Protein AF-A0A5B7BZ39-F1 (afdb_monomer_lite)

Organism: Davidia involucrata (NCBI:txid16924)

InterPro domains:
  IPR001680 WD40 repeat [PF00400] (2-35)
  IPR015943 WD40/YVTN repeat-like-containing domain superfamily [G3DSA:2.130.10.10] (1-146)
  IPR036322 WD40-repeat-containing domain superfamily [SSF50978] (2-144)
  IPR051350 WD repeat-containing signal transduction regulator [PTHR22838] (1-145)

Sequence (146 aa):
KHILHGHETPVSFVSWSSNDFWLLTCGYEDLMLWDVDTGSHVYTYSGFGPLLSSCAWLPDGKGVLYGSSGLRSIHMIRSDEYLMSSWTHTQNCMIADFAITPNGKNLIFIFTEKHILIVNVEMRNQRIIEEESAIVSVSVSEDSEL

Radius of gyration: 15.54 Å; chains: 1; bounding box: 32×35×44 Å

Structure (mmCIF, N/CA/C/O backbone):
data_AF-A0A5B7BZ39-F1
#
_entry.id   AF-A0A5B7BZ39-F1
#
loop_
_atom_site.group_PDB
_atom_site.id
_atom_site.type_symbol
_atom_site.label_atom_id
_atom_site.label_alt_id
_atom_site.label_comp_id
_atom_site.label_asym_id
_atom_site.label_entity_id
_atom_site.label_seq_id
_atom_site.pdbx_PDB_ins_code
_atom_site.Cartn_x
_atom_site.Cartn_y
_atom_site.Cartn_z
_atom_site.occupancy
_atom_site.B_iso_or_equiv
_atom_site.auth_seq_id
_atom_site.auth_comp_id
_atom_site.auth_asym_id
_atom_site.auth_atom_id
_atom_site.pdbx_PDB_model_num
ATOM 1 N N . LYS A 1 1 ? -0.972 -9.775 -22.770 1.00 79.50 1 LYS A N 1
ATOM 2 C CA . LYS A 1 1 ? -1.173 -10.679 -21.609 1.00 79.50 1 LYS A CA 1
ATOM 3 C C . LYS A 1 1 ? 0.202 -11.096 -21.132 1.00 79.50 1 LYS A C 1
ATOM 5 O O . LYS A 1 1 ? 0.879 -11.782 -21.886 1.00 79.50 1 LYS A O 1
ATOM 10 N N . HIS A 1 2 ? 0.578 -10.674 -19.930 1.00 91.44 2 HIS A N 1
ATOM 11 C CA . HIS A 1 2 ? 1.890 -10.936 -19.336 1.00 91.44 2 HIS A CA 1
ATOM 12 C C . HIS A 1 2 ? 1.755 -11.878 -18.137 1.00 91.44 2 HIS A C 1
ATOM 14 O O . HIS A 1 2 ? 0.671 -11.993 -17.563 1.00 91.44 2 HIS A O 1
ATOM 20 N N . ILE A 1 3 ? 2.840 -12.567 -17.788 1.00 93.31 3 ILE A N 1
ATOM 21 C CA . ILE A 1 3 ? 2.982 -13.321 -16.537 1.00 93.31 3 ILE A CA 1
ATOM 22 C C . ILE A 1 3 ? 4.177 -12.707 -15.815 1.00 93.31 3 ILE A C 1
ATOM 24 O O . ILE A 1 3 ? 5.269 -12.661 -16.377 1.00 93.31 3 ILE A O 1
ATOM 28 N N . LEU A 1 4 ? 3.951 -12.200 -14.606 1.00 94.00 4 LEU A N 1
ATOM 29 C CA . LEU A 1 4 ? 4.956 -11.473 -13.837 1.00 94.00 4 LEU A CA 1
ATOM 30 C C . LEU A 1 4 ? 5.655 -12.449 -12.885 1.00 94.00 4 LEU A C 1
ATOM 32 O O . LEU A 1 4 ? 5.014 -13.031 -12.010 1.00 94.00 4 LEU A O 1
ATOM 36 N N . HIS A 1 5 ? 6.956 -12.658 -13.082 1.00 91.94 5 HIS A N 1
ATOM 37 C CA . HIS A 1 5 ? 7.784 -13.555 -12.274 1.00 91.94 5 HIS A CA 1
ATOM 38 C C . HIS A 1 5 ? 8.787 -12.739 -11.460 1.00 91.94 5 HIS A C 1
ATOM 40 O O . HIS A 1 5 ? 9.541 -11.963 -12.042 1.00 91.94 5 HIS A O 1
ATOM 46 N N . GLY A 1 6 ? 8.821 -12.926 -10.140 1.00 89.50 6 GLY A N 1
ATOM 47 C CA . GLY A 1 6 ? 9.800 -12.249 -9.285 1.00 89.50 6 GLY A CA 1
ATOM 48 C C . GLY A 1 6 ? 9.611 -12.531 -7.801 1.00 89.50 6 GLY A C 1
ATOM 49 O O . GLY A 1 6 ? 10.569 -12.901 -7.137 1.00 89.50 6 GLY A O 1
ATOM 50 N N . HIS A 1 7 ? 8.378 -12.415 -7.303 1.00 90.44 7 HIS A N 1
ATOM 51 C CA . HIS A 1 7 ? 8.058 -12.690 -5.899 1.00 90.44 7 HIS A CA 1
ATOM 52 C C . HIS A 1 7 ? 8.461 -14.111 -5.488 1.00 90.44 7 HIS A C 1
ATOM 54 O O . HIS A 1 7 ? 8.005 -15.087 -6.086 1.00 90.44 7 HIS A O 1
ATOM 60 N N . GLU A 1 8 ? 9.291 -14.225 -4.447 1.00 89.81 8 GLU A N 1
ATOM 61 C CA . GLU A 1 8 ? 9.672 -15.512 -3.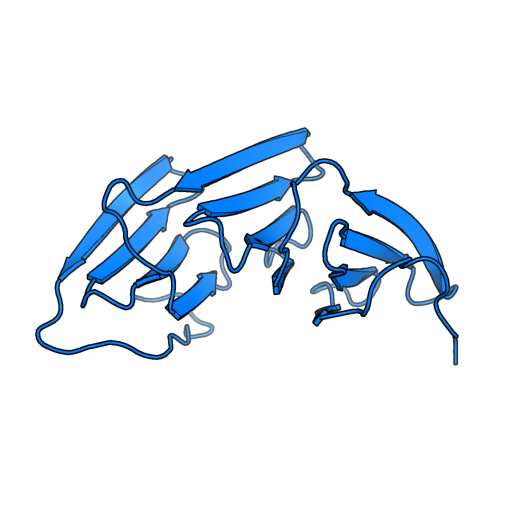838 1.00 89.81 8 GLU A CA 1
ATOM 62 C C . GLU A 1 8 ? 8.616 -16.021 -2.842 1.00 89.81 8 GLU A C 1
ATOM 64 O O . GLU A 1 8 ? 8.612 -17.190 -2.453 1.00 89.81 8 GLU A O 1
ATOM 69 N N . THR A 1 9 ? 7.691 -15.144 -2.450 1.00 87.94 9 THR A N 1
ATOM 70 C CA . THR A 1 9 ? 6.604 -15.424 -1.509 1.00 87.94 9 THR A CA 1
ATOM 71 C C . THR A 1 9 ? 5.238 -15.234 -2.177 1.00 87.94 9 THR A C 1
ATOM 73 O O . THR A 1 9 ? 5.151 -14.628 -3.248 1.00 87.94 9 THR A O 1
ATOM 76 N N . PRO A 1 10 ? 4.142 -15.765 -1.601 1.00 88.88 10 PRO A N 1
ATOM 77 C CA . PRO A 1 10 ? 2.810 -15.533 -2.143 1.00 88.88 10 PRO A CA 1
ATOM 78 C C . PRO A 1 10 ? 2.488 -14.039 -2.221 1.00 88.88 10 PRO A C 1
ATOM 80 O O . PRO A 1 10 ? 2.645 -13.312 -1.242 1.00 88.88 10 PRO A O 1
ATOM 83 N N . VAL A 1 11 ? 1.984 -13.606 -3.375 1.00 90.31 11 VAL A N 1
ATOM 84 C CA . VAL A 1 11 ? 1.496 -12.236 -3.555 1.00 90.31 11 VAL A CA 1
ATOM 85 C C . VAL A 1 11 ? 0.214 -12.067 -2.740 1.00 90.31 11 VAL A C 1
ATOM 87 O O . VAL A 1 11 ? -0.766 -12.779 -2.964 1.00 90.31 11 VAL A O 1
ATOM 90 N N . SER A 1 12 ? 0.231 -11.138 -1.789 1.00 85.62 12 SER A N 1
ATOM 91 C CA . SER A 1 12 ? -0.875 -10.848 -0.874 1.00 85.62 12 SER A CA 1
ATOM 92 C C . SER A 1 12 ? -1.797 -9.748 -1.403 1.00 85.62 12 SER A C 1
ATOM 94 O O . SER A 1 12 ? -3.001 -9.781 -1.150 1.00 85.62 12 SER A O 1
ATOM 96 N N . PHE A 1 13 ? -1.253 -8.791 -2.162 1.00 85.88 13 PHE A N 1
ATOM 97 C CA . PHE A 1 13 ? -2.000 -7.631 -2.644 1.00 85.88 13 PHE A CA 1
ATOM 98 C C . PHE A 1 13 ? -1.457 -7.093 -3.971 1.00 85.88 13 PHE A C 1
ATOM 100 O O . PHE A 1 13 ? -0.282 -7.271 -4.297 1.00 85.88 13 PHE A O 1
ATOM 107 N N . VAL A 1 14 ? -2.308 -6.401 -4.731 1.00 90.31 14 VAL A N 1
ATOM 108 C CA . VAL A 1 14 ? -1.935 -5.711 -5.975 1.00 90.31 14 VAL A CA 1
ATOM 109 C C . VAL A 1 14 ? -2.606 -4.341 -6.036 1.00 90.31 14 VAL A C 1
ATOM 111 O O . VAL A 1 14 ? -3.744 -4.187 -5.599 1.00 90.31 14 VAL A O 1
ATOM 114 N N . SER A 1 15 ? -1.911 -3.340 -6.573 1.00 89.25 15 SER A N 1
ATOM 115 C CA . SER A 1 15 ? -2.412 -1.969 -6.673 1.00 89.25 15 SER A CA 1
ATOM 116 C C . SER A 1 15 ? -1.974 -1.317 -7.983 1.00 89.25 15 SER A C 1
ATOM 118 O O . SER A 1 15 ? -0.790 -1.314 -8.327 1.00 89.25 15 SER A O 1
ATOM 120 N N . TRP A 1 16 ? -2.943 -0.766 -8.709 1.00 90.00 16 TRP A N 1
ATOM 121 C CA . TRP A 1 16 ? -2.722 -0.005 -9.938 1.00 90.00 16 TRP A CA 1
ATOM 122 C C . TRP A 1 16 ? -2.324 1.432 -9.618 1.00 90.00 16 TRP A C 1
ATOM 124 O O . TRP A 1 16 ? -2.879 2.033 -8.695 1.00 90.00 16 TRP A O 1
ATOM 134 N N . SER A 1 17 ? -1.376 1.986 -10.373 1.00 88.00 17 SER A N 1
ATOM 135 C CA . SER A 1 17 ? -1.107 3.420 -10.324 1.00 88.00 17 SER A CA 1
ATOM 136 C C . SER A 1 17 ? -2.248 4.206 -10.966 1.00 88.00 17 SER A C 1
ATOM 138 O O . SER A 1 17 ? -2.923 3.725 -11.870 1.00 88.00 17 SER A O 1
ATOM 140 N N . SER A 1 18 ? -2.429 5.459 -10.549 1.00 84.19 18 SER A N 1
ATOM 141 C CA . SER A 1 18 ? -3.468 6.346 -11.094 1.00 84.19 18 SER A CA 1
ATOM 142 C C . SER A 1 18 ? -3.279 6.704 -12.574 1.00 84.19 18 SER A C 1
ATOM 144 O O . SER A 1 18 ? -4.202 7.204 -13.209 1.00 84.19 18 SER A O 1
ATOM 146 N N . ASN A 1 19 ? -2.083 6.472 -13.120 1.00 84.88 19 ASN A N 1
ATOM 147 C CA . ASN A 1 19 ? -1.745 6.705 -14.522 1.00 84.88 19 ASN A CA 1
ATOM 148 C C . ASN A 1 19 ? -1.727 5.422 -15.373 1.00 84.88 19 ASN A C 1
ATOM 150 O O . ASN A 1 19 ? -1.284 5.492 -16.514 1.00 84.88 19 ASN A O 1
ATOM 154 N N . ASP A 1 20 ? -2.138 4.275 -14.821 1.00 88.94 20 ASP A N 1
ATOM 155 C CA . ASP A 1 20 ? -2.197 2.950 -15.467 1.00 88.94 20 ASP A CA 1
ATOM 156 C C . ASP A 1 20 ? -0.874 2.393 -16.035 1.00 88.94 20 ASP A C 1
ATOM 158 O O . ASP A 1 20 ? -0.842 1.272 -16.541 1.00 88.94 20 ASP A O 1
ATOM 162 N N . PHE A 1 21 ? 0.237 3.123 -15.924 1.00 90.12 21 PHE A N 1
ATOM 163 C CA . PHE A 1 21 ? 1.544 2.683 -16.424 1.00 90.12 21 PHE A CA 1
ATOM 164 C C . PHE A 1 21 ? 2.242 1.693 -15.495 1.00 90.12 21 PHE A C 1
ATOM 166 O O . PHE A 1 21 ? 3.094 0.917 -15.937 1.00 90.12 21 PHE A O 1
ATOM 173 N N . TRP A 1 22 ? 1.892 1.717 -14.210 1.00 91.62 22 TRP A N 1
ATOM 174 C CA . TRP A 1 22 ? 2.586 0.956 -13.189 1.00 91.62 22 TRP A CA 1
ATOM 175 C C . TRP A 1 22 ? 1.641 0.037 -12.430 1.00 91.62 22 TRP A C 1
ATOM 177 O O . TRP A 1 22 ? 0.545 0.413 -12.011 1.00 91.62 22 TRP A O 1
ATOM 187 N N . LEU A 1 23 ? 2.125 -1.172 -12.172 1.00 92.50 23 LEU A N 1
ATOM 188 C CA . LEU A 1 23 ? 1.492 -2.103 -11.255 1.00 92.50 23 LEU A CA 1
ATOM 189 C C . LEU A 1 23 ? 2.412 -2.308 -10.057 1.00 92.50 23 LEU A C 1
ATOM 191 O O . LEU A 1 23 ? 3.595 -2.605 -10.212 1.00 92.50 23 LEU A O 1
ATOM 195 N N . LEU A 1 24 ? 1.859 -2.173 -8.858 1.00 91.25 24 LEU A N 1
ATOM 196 C CA . LEU A 1 24 ? 2.529 -2.530 -7.619 1.00 91.25 24 LEU A CA 1
ATOM 197 C C . LEU A 1 24 ? 1.969 -3.857 -7.122 1.00 91.25 24 LEU A C 1
ATOM 199 O O . LEU A 1 24 ? 0.762 -4.096 -7.140 1.00 91.25 24 LEU A O 1
ATOM 203 N N . THR A 1 25 ? 2.856 -4.722 -6.662 1.00 91.56 25 THR A N 1
ATOM 204 C CA . THR A 1 25 ? 2.501 -6.032 -6.111 1.00 91.56 25 THR A CA 1
ATOM 205 C C . THR A 1 25 ? 3.185 -6.203 -4.766 1.00 91.56 25 THR A C 1
ATOM 207 O O . THR A 1 25 ? 4.355 -5.848 -4.625 1.00 91.56 25 THR A O 1
ATOM 210 N N . CYS A 1 26 ? 2.455 -6.739 -3.798 1.00 88.88 26 CYS A N 1
ATOM 211 C CA . CYS A 1 26 ? 2.904 -6.937 -2.429 1.00 88.88 26 CYS A CA 1
ATOM 212 C C . CYS A 1 26 ? 3.145 -8.424 -2.178 1.00 88.88 26 CYS A C 1
ATOM 214 O O . CYS A 1 26 ? 2.211 -9.220 -2.295 1.00 88.88 26 CYS A O 1
ATOM 216 N N . GLY A 1 27 ? 4.384 -8.789 -1.864 1.00 88.00 27 GLY A N 1
ATOM 217 C CA . GLY A 1 27 ? 4.746 -10.083 -1.297 1.00 88.00 27 GLY A CA 1
ATOM 218 C C . GLY A 1 27 ? 4.705 -10.024 0.229 1.00 88.00 27 GLY A C 1
ATOM 219 O O . GLY A 1 27 ? 4.211 -9.063 0.814 1.00 88.00 27 GLY A O 1
ATOM 220 N N . TYR A 1 28 ? 5.229 -11.047 0.899 1.00 84.50 28 TYR A N 1
ATOM 221 C CA . TYR A 1 28 ? 5.365 -11.048 2.361 1.00 84.50 28 TYR A CA 1
ATOM 222 C C . TYR A 1 28 ? 6.541 -10.200 2.863 1.00 84.50 28 TYR A C 1
ATOM 224 O O . TYR A 1 28 ? 6.522 -9.767 4.019 1.00 84.50 28 TYR A O 1
ATOM 232 N N . GLU A 1 29 ? 7.563 -9.991 2.031 1.00 83.69 29 GLU A N 1
ATOM 233 C CA . GLU A 1 29 ? 8.835 -9.360 2.427 1.00 83.69 29 GLU A CA 1
ATOM 234 C C . GLU A 1 29 ? 9.265 -8.216 1.495 1.00 83.69 29 GLU A C 1
ATOM 236 O O . GLU A 1 29 ? 10.156 -7.429 1.830 1.00 83.69 29 GLU A O 1
ATOM 241 N N . ASP A 1 30 ? 8.618 -8.096 0.339 1.00 87.44 30 ASP A N 1
ATOM 242 C CA . ASP A 1 30 ? 8.964 -7.169 -0.724 1.00 87.44 30 ASP A CA 1
ATOM 243 C C . ASP A 1 30 ? 7.734 -6.556 -1.405 1.00 87.44 30 ASP A C 1
ATOM 245 O O . ASP A 1 30 ? 6.625 -7.097 -1.411 1.00 87.44 30 ASP A O 1
ATOM 249 N N . LEU A 1 31 ? 7.949 -5.393 -2.017 1.00 89.75 31 LEU A N 1
ATOM 250 C CA . LEU A 1 31 ? 7.027 -4.828 -2.996 1.00 89.75 31 LEU A CA 1
ATOM 251 C C . LEU A 1 31 ? 7.746 -4.769 -4.337 1.00 89.75 31 LEU A C 1
ATOM 253 O O . LEU A 1 31 ? 8.867 -4.267 -4.422 1.00 89.75 31 LEU A O 1
ATOM 257 N N . MET A 1 32 ? 7.092 -5.229 -5.395 1.00 91.38 32 MET A N 1
ATOM 258 C CA . MET A 1 32 ? 7.636 -5.139 -6.748 1.00 91.38 32 MET A CA 1
ATOM 259 C C . MET A 1 32 ? 6.808 -4.192 -7.603 1.00 91.38 32 MET A C 1
ATOM 261 O O . MET A 1 32 ? 5.574 -4.270 -7.612 1.00 91.38 32 MET A O 1
ATOM 265 N N . LEU A 1 33 ? 7.520 -3.322 -8.316 1.00 92.12 33 LEU A N 1
ATOM 266 C CA . LEU A 1 33 ? 7.006 -2.385 -9.303 1.00 92.12 33 LEU A CA 1
ATOM 267 C C . LEU A 1 33 ? 7.189 -2.962 -10.705 1.00 92.12 33 LEU A C 1
ATOM 269 O O . LEU A 1 33 ? 8.290 -3.385 -11.069 1.00 92.12 33 LEU A O 1
ATOM 273 N N . TRP A 1 34 ? 6.122 -2.923 -11.492 1.00 94.06 34 TRP A N 1
ATOM 274 C CA . TRP A 1 34 ? 6.080 -3.462 -12.844 1.00 94.06 34 TRP A CA 1
ATOM 275 C C . TRP A 1 34 ? 5.614 -2.408 -13.832 1.00 94.06 34 TRP A C 1
ATOM 277 O O . TRP A 1 34 ? 4.692 -1.645 -13.545 1.00 94.06 34 TRP A O 1
ATOM 287 N N . ASP A 1 35 ? 6.222 -2.426 -15.008 1.00 93.50 35 ASP A N 1
ATOM 288 C CA . ASP A 1 35 ? 5.746 -1.711 -16.183 1.00 93.50 35 ASP A CA 1
ATOM 289 C C . ASP A 1 35 ? 4.606 -2.518 -16.818 1.00 93.50 35 ASP A C 1
ATOM 291 O O . ASP A 1 35 ? 4.771 -3.697 -17.150 1.00 93.50 35 ASP A O 1
ATOM 295 N N . VAL A 1 36 ? 3.427 -1.909 -16.939 1.00 93.44 36 VAL A N 1
ATOM 296 C CA . VAL A 1 36 ? 2.206 -2.602 -17.380 1.00 93.44 36 VAL A CA 1
ATOM 297 C C . VAL A 1 36 ? 2.278 -2.988 -18.857 1.00 93.44 36 VAL A C 1
ATOM 299 O O . VAL A 1 36 ? 1.869 -4.09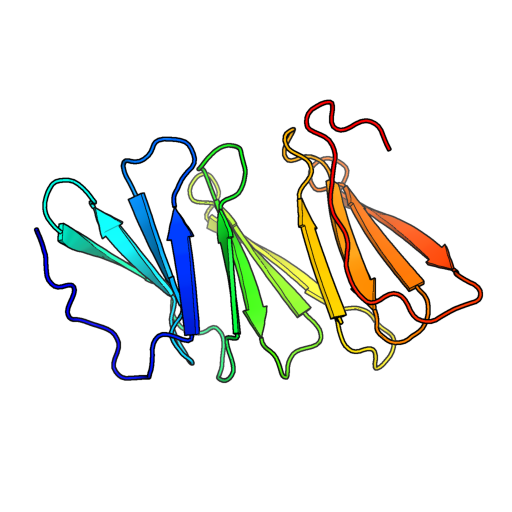5 -19.226 1.00 93.44 36 VAL A O 1
ATOM 302 N N . ASP A 1 37 ? 2.818 -2.105 -19.695 1.00 93.75 37 ASP A N 1
ATOM 303 C CA . ASP A 1 37 ? 2.860 -2.287 -21.146 1.00 93.75 37 ASP A CA 1
ATOM 304 C C . ASP A 1 37 ? 3.784 -3.444 -21.533 1.00 93.75 37 ASP A C 1
ATOM 306 O O . ASP A 1 37 ? 3.435 -4.310 -22.345 1.00 93.75 37 ASP A O 1
ATOM 310 N N . THR A 1 38 ? 4.961 -3.498 -20.916 1.00 94.69 38 THR A N 1
ATOM 311 C CA . THR A 1 38 ? 5.995 -4.493 -21.215 1.00 94.69 38 THR A CA 1
ATOM 312 C C . THR A 1 38 ? 5.910 -5.733 -20.330 1.00 94.69 38 THR A C 1
ATOM 314 O O . THR A 1 38 ? 6.416 -6.785 -20.719 1.00 94.69 38 THR A O 1
ATOM 317 N N . GLY A 1 39 ? 5.275 -5.639 -19.158 1.00 93.31 39 GLY A N 1
ATOM 318 C CA . GLY A 1 39 ? 5.293 -6.684 -18.133 1.00 93.31 39 GLY A CA 1
ATOM 319 C C . GLY A 1 39 ? 6.652 -6.830 -17.443 1.00 93.31 39 GLY A C 1
ATOM 320 O O . GLY A 1 39 ? 6.910 -7.853 -16.808 1.00 93.31 39 GLY A O 1
ATOM 321 N N . SER A 1 40 ? 7.539 -5.846 -17.598 1.00 94.25 40 SER A N 1
ATOM 322 C CA . SER A 1 40 ? 8.894 -5.904 -17.054 1.00 94.25 40 SER A CA 1
ATOM 323 C C . SER A 1 40 ? 8.910 -5.532 -15.579 1.00 94.25 40 SER A C 1
ATOM 325 O O . SER A 1 40 ? 8.215 -4.614 -15.142 1.00 94.25 40 SER A O 1
ATOM 327 N N . HIS A 1 41 ? 9.757 -6.220 -14.819 1.00 94.06 41 HIS A N 1
ATOM 328 C CA . HIS A 1 41 ? 10.135 -5.789 -13.478 1.00 94.06 41 HIS A CA 1
ATOM 329 C C . HIS A 1 41 ? 10.961 -4.501 -13.566 1.00 94.06 41 HIS A C 1
ATOM 331 O O . HIS A 1 41 ? 11.916 -4.426 -14.340 1.00 94.06 41 HIS A O 1
ATOM 337 N N . VAL A 1 42 ? 10.574 -3.491 -12.790 1.00 91.88 42 VAL A N 1
ATOM 338 C CA . VAL A 1 42 ? 11.216 -2.167 -12.776 1.00 91.88 42 VAL A CA 1
ATOM 339 C C . VAL A 1 42 ? 12.056 -2.005 -11.521 1.00 91.88 42 VAL A C 1
ATOM 341 O O . VAL A 1 42 ? 13.191 -1.533 -11.578 1.00 91.88 42 VAL A O 1
ATOM 344 N N . TYR A 1 43 ? 11.481 -2.358 -10.370 1.00 87.62 43 TYR A N 1
ATOM 345 C CA . TYR A 1 43 ? 12.116 -2.131 -9.082 1.00 87.62 43 TYR A CA 1
ATOM 346 C C . TYR A 1 43 ? 11.571 -3.065 -8.003 1.00 87.62 43 TYR A C 1
ATOM 348 O O . TYR A 1 43 ? 10.379 -3.375 -7.985 1.00 87.62 43 TYR A O 1
ATOM 356 N N . THR A 1 44 ? 12.442 -3.471 -7.078 1.00 89.06 44 THR A N 1
ATOM 357 C CA . THR A 1 44 ? 12.053 -4.165 -5.845 1.00 89.06 44 THR A CA 1
ATOM 358 C C . THR A 1 44 ? 12.339 -3.261 -4.664 1.00 89.06 44 THR A C 1
ATOM 360 O O . THR A 1 44 ? 13.476 -2.865 -4.414 1.00 89.06 44 THR A O 1
ATOM 363 N N . TYR A 1 45 ? 11.291 -2.966 -3.917 1.00 85.19 45 TYR A N 1
ATOM 364 C CA . TYR A 1 45 ? 11.359 -2.340 -2.618 1.00 85.19 45 TYR A CA 1
ATOM 365 C C . TYR A 1 45 ? 11.514 -3.460 -1.576 1.00 85.19 45 TYR A C 1
ATOM 367 O O . TYR A 1 45 ? 10.644 -4.322 -1.458 1.00 85.19 45 TYR A O 1
ATOM 375 N N . SER A 1 46 ? 12.624 -3.467 -0.837 1.00 81.06 46 SER A N 1
ATOM 376 C CA . SER A 1 46 ? 12.968 -4.518 0.133 1.00 81.06 46 SER A CA 1
ATOM 377 C C . SER A 1 46 ? 13.525 -3.930 1.430 1.00 81.06 46 SER A C 1
ATOM 379 O O . SER A 1 46 ? 13.934 -2.771 1.467 1.00 81.06 46 SER A O 1
ATOM 381 N N . GLY A 1 47 ? 13.620 -4.750 2.480 1.00 71.50 47 GLY A N 1
ATOM 382 C CA . GLY A 1 47 ? 14.155 -4.331 3.784 1.00 71.50 47 GLY A CA 1
ATOM 383 C C . GLY A 1 47 ? 13.086 -3.854 4.770 1.00 71.50 47 GLY A C 1
ATOM 384 O O . GLY A 1 47 ? 13.412 -3.244 5.783 1.00 71.50 47 GLY A O 1
ATOM 385 N N . PHE A 1 48 ? 11.815 -4.151 4.490 1.00 72.19 48 PHE A N 1
ATOM 386 C CA . PHE A 1 48 ? 10.663 -3.753 5.308 1.00 72.19 48 PHE A CA 1
ATOM 387 C C . PHE A 1 48 ? 10.375 -4.684 6.489 1.00 72.19 48 PHE A C 1
ATOM 389 O O . PHE A 1 48 ? 9.509 -4.386 7.309 1.00 72.19 48 PHE A O 1
ATOM 396 N N . GLY A 1 49 ? 11.135 -5.776 6.607 1.00 66.56 49 GLY A N 1
ATOM 397 C CA . GLY A 1 49 ? 10.858 -6.855 7.548 1.00 66.56 49 GLY A CA 1
ATOM 398 C C . GLY A 1 49 ? 9.713 -7.75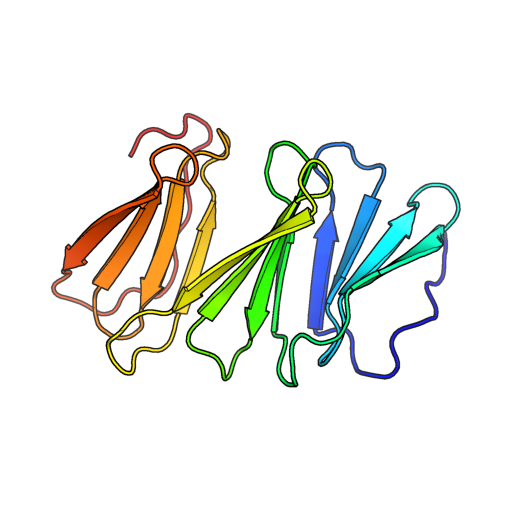4 7.066 1.00 66.56 49 GLY A C 1
ATOM 399 O O . GLY A 1 49 ? 9.044 -7.437 6.082 1.00 66.56 49 GLY A O 1
ATOM 400 N N . PRO A 1 50 ? 9.499 -8.899 7.728 1.00 67.62 50 PRO A N 1
ATOM 401 C CA . PRO A 1 50 ? 8.447 -9.824 7.335 1.00 67.62 50 PRO A CA 1
ATOM 402 C C . PRO A 1 50 ? 7.050 -9.247 7.617 1.00 67.62 50 PRO A C 1
ATOM 404 O O . PRO A 1 50 ? 6.878 -8.366 8.467 1.00 67.62 50 PRO A O 1
ATOM 407 N N . LEU A 1 51 ? 6.041 -9.850 6.979 1.00 70.44 51 LEU A N 1
ATOM 408 C CA . LEU A 1 51 ? 4.600 -9.648 7.204 1.00 70.44 51 LEU A CA 1
ATOM 409 C C . LEU A 1 51 ? 3.963 -8.459 6.477 1.00 70.44 51 LEU A C 1
ATOM 411 O O . LEU A 1 51 ? 2.944 -7.953 6.944 1.00 70.44 51 LEU A O 1
ATOM 415 N N . LEU A 1 52 ? 4.492 -8.025 5.334 1.00 75.44 52 LEU A N 1
ATOM 416 C CA . LEU A 1 52 ? 3.749 -7.115 4.460 1.00 75.44 52 LEU A CA 1
ATOM 417 C C . LEU A 1 52 ? 2.394 -7.730 4.082 1.00 75.44 52 LEU A C 1
ATOM 419 O O . LEU A 1 52 ? 2.291 -8.907 3.739 1.00 75.44 52 LEU A O 1
ATOM 423 N N . SER A 1 53 ? 1.338 -6.931 4.194 1.00 75.56 53 SER A N 1
ATOM 424 C CA . SER A 1 53 ? -0.039 -7.410 4.008 1.00 75.56 53 SER A CA 1
ATOM 425 C C . SER A 1 53 ? -0.894 -6.495 3.145 1.00 75.56 53 SER A C 1
ATOM 427 O O . SER A 1 53 ? -1.933 -6.916 2.644 1.00 75.56 53 SER A O 1
ATOM 429 N N . SER A 1 54 ? -0.458 -5.253 2.943 1.00 76.06 54 SER A N 1
ATOM 430 C CA . SER A 1 54 ? -1.195 -4.267 2.167 1.00 76.06 54 SER A CA 1
ATOM 431 C C . SER A 1 54 ? -0.247 -3.284 1.494 1.00 76.06 54 SER A C 1
ATOM 433 O O . SER A 1 54 ? 0.818 -2.952 2.022 1.00 76.06 54 SER A O 1
ATOM 435 N N . CYS A 1 55 ? -0.653 -2.808 0.319 1.00 81.62 55 CYS A N 1
ATOM 436 C CA . CYS A 1 55 ? 0.013 -1.720 -0.381 1.00 81.62 55 CYS A CA 1
ATOM 437 C C . CYS A 1 55 ? -1.004 -0.875 -1.158 1.00 81.62 55 CYS A C 1
ATOM 439 O O . CYS A 1 55 ? -1.984 -1.411 -1.677 1.00 81.62 55 CYS A O 1
ATOM 441 N N . ALA A 1 56 ? -0.752 0.424 -1.287 1.00 82.75 56 ALA A N 1
ATOM 442 C CA . ALA A 1 56 ? -1.568 1.338 -2.080 1.00 82.75 56 ALA A CA 1
ATOM 443 C C . ALA A 1 56 ? -0.702 2.423 -2.725 1.00 82.75 56 ALA A C 1
ATOM 445 O O . ALA A 1 56 ? 0.278 2.869 -2.134 1.00 82.75 56 ALA A O 1
ATOM 446 N N . TRP A 1 57 ? -1.068 2.883 -3.918 1.00 86.62 57 TRP A N 1
ATOM 447 C CA . TRP A 1 57 ? -0.455 4.073 -4.505 1.00 86.62 57 TRP A CA 1
ATOM 448 C C . TRP A 1 57 ? -0.938 5.351 -3.822 1.00 86.62 57 TRP A C 1
ATOM 450 O O . TRP A 1 57 ? -2.094 5.461 -3.412 1.00 86.62 57 TRP A O 1
ATOM 460 N N . LEU A 1 58 ? -0.056 6.346 -3.745 1.00 85.56 58 LEU A N 1
ATOM 461 C CA . LEU A 1 58 ? -0.484 7.716 -3.501 1.00 85.56 58 LEU A CA 1
ATOM 462 C C . LEU A 1 58 ? -1.245 8.235 -4.732 1.00 85.56 58 LEU A C 1
ATOM 464 O O . LEU A 1 58 ? -0.873 7.894 -5.858 1.00 85.56 58 LEU A O 1
ATOM 468 N N . PRO A 1 59 ? -2.264 9.094 -4.552 1.00 83.12 59 PRO A N 1
ATOM 469 C CA . PRO A 1 59 ? -3.051 9.630 -5.662 1.00 83.12 59 PRO A CA 1
ATOM 470 C C . PRO A 1 59 ? -2.214 10.348 -6.727 1.00 83.12 59 PRO A C 1
ATOM 472 O O . PRO A 1 59 ? -2.517 10.269 -7.918 1.00 83.12 59 PRO A O 1
ATOM 475 N N . ASP A 1 60 ? -1.128 11.006 -6.310 1.00 81.94 60 ASP A N 1
ATOM 476 C CA . ASP A 1 60 ? -0.201 11.703 -7.206 1.00 81.94 60 ASP A CA 1
ATOM 477 C C . ASP A 1 60 ? 0.693 10.757 -8.031 1.00 81.94 60 ASP A C 1
ATOM 479 O O . ASP A 1 60 ? 1.424 11.220 -8.908 1.00 81.94 60 ASP A O 1
ATOM 483 N N . GLY A 1 61 ? 0.651 9.447 -7.759 1.00 82.50 61 GLY A N 1
ATOM 484 C CA . GLY A 1 61 ? 1.460 8.425 -8.420 1.00 82.50 61 GLY A CA 1
ATOM 485 C C . GLY A 1 61 ? 2.954 8.502 -8.097 1.00 82.50 61 GLY A C 1
ATOM 486 O O . GLY A 1 61 ? 3.744 7.788 -8.709 1.00 82.50 61 GLY A O 1
ATOM 487 N N . LYS A 1 62 ? 3.370 9.362 -7.158 1.00 82.00 62 LYS A N 1
ATOM 488 C CA . LYS A 1 62 ? 4.785 9.594 -6.814 1.00 82.00 62 LYS A CA 1
ATOM 489 C C . LYS A 1 62 ? 5.234 8.830 -5.581 1.00 82.00 62 LYS A C 1
ATOM 491 O O . LYS A 1 62 ? 6.355 9.011 -5.112 1.00 82.00 62 LYS A O 1
ATOM 496 N N . GLY A 1 63 ? 4.378 7.986 -5.030 1.00 84.69 63 GLY A N 1
ATOM 497 C CA . GLY A 1 63 ? 4.737 7.179 -3.886 1.00 84.69 63 GLY A CA 1
ATOM 498 C C . GLY A 1 63 ? 3.768 6.050 -3.625 1.00 84.69 63 GLY A C 1
ATOM 499 O O . GLY A 1 63 ? 2.718 5.939 -4.257 1.00 84.69 63 GLY A O 1
ATOM 500 N N . VAL A 1 64 ? 4.147 5.221 -2.665 1.00 85.81 64 VAL A N 1
ATOM 501 C CA . VAL A 1 64 ? 3.408 4.037 -2.248 1.00 85.81 64 VAL A CA 1
ATOM 502 C C . VAL A 1 64 ? 3.294 4.012 -0.731 1.00 85.81 64 VAL A C 1
ATOM 504 O O . VAL A 1 64 ? 4.236 4.361 -0.018 1.00 85.81 64 VAL A O 1
ATOM 507 N N . LEU A 1 65 ? 2.132 3.599 -0.248 1.00 84.56 65 LEU A N 1
ATOM 508 C CA . LEU A 1 65 ? 1.871 3.216 1.128 1.00 84.56 65 LEU A CA 1
ATOM 509 C C . LEU A 1 65 ? 1.966 1.706 1.242 1.00 84.56 65 LEU A C 1
ATOM 511 O O . LEU A 1 65 ? 1.499 0.989 0.358 1.00 84.56 65 LEU A O 1
ATOM 515 N N . TYR A 1 66 ? 2.511 1.220 2.346 1.00 82.62 66 TYR A N 1
ATOM 516 C CA . TYR A 1 66 ? 2.480 -0.197 2.667 1.00 82.62 66 TYR A CA 1
ATOM 517 C C . TYR A 1 66 ? 2.393 -0.422 4.172 1.00 82.62 66 TYR A C 1
ATOM 519 O O . TYR A 1 66 ? 2.865 0.388 4.974 1.00 82.62 66 TYR A O 1
ATOM 527 N N . GLY A 1 67 ? 1.769 -1.533 4.547 1.00 76.94 67 GLY A N 1
ATOM 528 C CA . GLY A 1 67 ? 1.564 -1.927 5.934 1.00 76.94 67 GLY A CA 1
ATOM 529 C C . GLY A 1 67 ? 1.918 -3.390 6.157 1.00 76.94 67 GLY A C 1
ATOM 530 O O . GLY A 1 67 ? 1.761 -4.236 5.269 1.00 76.94 67 GLY A O 1
ATOM 531 N N . SER A 1 68 ? 2.381 -3.695 7.366 1.00 73.12 68 SER A N 1
ATOM 532 C CA . SER A 1 68 ? 2.627 -5.067 7.802 1.00 73.12 68 SER A CA 1
ATOM 533 C C . SER A 1 68 ? 1.546 -5.507 8.785 1.00 73.12 68 SER A C 1
ATOM 535 O O . SER A 1 68 ? 1.191 -4.762 9.690 1.00 73.12 68 SER A O 1
ATOM 537 N N . SER A 1 69 ? 1.014 -6.722 8.634 1.00 60.22 69 SER A N 1
ATOM 538 C CA . SER A 1 69 ? -0.072 -7.230 9.488 1.00 60.22 69 SER A CA 1
ATOM 539 C C . SER A 1 69 ? 0.363 -7.421 10.944 1.00 60.22 69 SER A C 1
ATOM 541 O O . SER A 1 69 ? -0.478 -7.570 11.826 1.00 60.22 69 SER A O 1
ATOM 543 N N . GLY A 1 70 ? 1.676 -7.456 11.202 1.00 59.25 70 GLY A N 1
ATOM 544 C CA . GLY A 1 70 ? 2.253 -7.560 12.543 1.00 59.25 70 GLY A CA 1
ATOM 545 C C . GLY A 1 70 ? 2.834 -6.252 13.078 1.00 59.25 70 GLY A C 1
ATOM 546 O O . GLY A 1 70 ? 2.971 -6.096 14.293 1.00 59.25 70 GLY A O 1
ATOM 547 N N . LEU A 1 71 ? 3.178 -5.309 12.199 1.00 57.12 71 LEU A N 1
ATOM 548 C CA . LEU A 1 71 ? 3.711 -4.017 12.603 1.00 57.12 71 LEU A CA 1
ATOM 549 C C . LEU A 1 71 ? 2.565 -3.013 12.639 1.00 57.12 71 LEU A C 1
ATOM 551 O O . LEU A 1 71 ? 1.845 -2.815 11.671 1.00 57.12 71 LEU A O 1
ATOM 555 N N . ARG A 1 72 ? 2.410 -2.342 13.778 1.00 67.75 72 ARG A N 1
ATOM 556 C CA . ARG A 1 72 ? 1.404 -1.290 14.027 1.00 67.75 72 ARG A CA 1
ATOM 557 C C . ARG A 1 72 ? 1.716 -0.001 13.263 1.00 67.75 72 ARG A C 1
ATOM 559 O O . ARG A 1 72 ? 1.472 1.098 13.762 1.00 67.75 72 ARG A O 1
ATOM 566 N N . SER A 1 73 ? 2.369 -0.147 12.119 1.00 72.69 73 SER A N 1
ATOM 567 C CA . SER A 1 73 ? 2.979 0.907 11.351 1.00 72.69 73 SER A CA 1
ATOM 568 C C . SER A 1 73 ? 2.569 0.814 9.896 1.00 72.69 73 SER A C 1
ATOM 570 O O . SER A 1 73 ? 2.601 -0.249 9.273 1.00 72.69 73 SER A O 1
ATOM 572 N N . ILE A 1 74 ? 2.212 1.970 9.355 1.00 79.19 74 ILE A N 1
ATOM 573 C CA . ILE A 1 74 ? 2.106 2.174 7.919 1.00 79.19 74 ILE A CA 1
ATOM 574 C C . ILE A 1 74 ? 3.274 3.043 7.501 1.00 79.19 74 ILE A C 1
ATOM 576 O O . ILE A 1 74 ? 3.640 4.014 8.169 1.00 79.19 74 ILE A O 1
ATOM 580 N N . HIS A 1 75 ? 3.870 2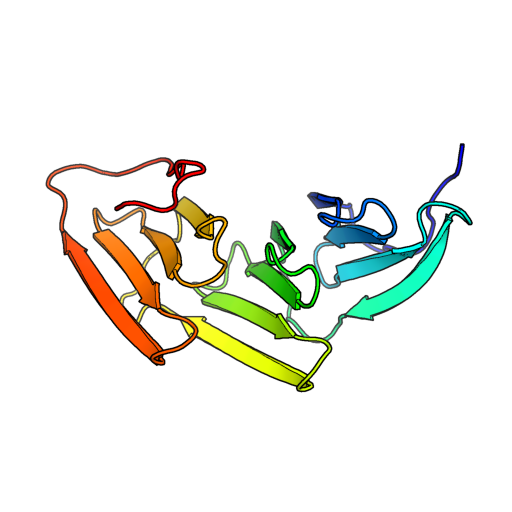.656 6.391 1.00 80.00 75 HIS A N 1
ATOM 581 C CA . HIS A 1 75 ? 5.027 3.298 5.821 1.00 80.00 75 HIS A CA 1
ATOM 582 C C . HIS A 1 75 ? 4.656 3.914 4.478 1.00 80.00 75 HIS A C 1
ATOM 584 O O . HIS A 1 75 ? 3.821 3.383 3.750 1.00 80.00 75 HIS A O 1
ATOM 590 N N . MET A 1 76 ? 5.298 5.026 4.146 1.00 83.88 76 MET A N 1
ATOM 591 C CA . MET A 1 76 ? 5.208 5.676 2.845 1.00 83.88 76 MET A CA 1
ATOM 592 C C . MET A 1 76 ? 6.599 5.792 2.245 1.00 83.88 76 MET A C 1
ATOM 594 O O . MET A 1 76 ? 7.528 6.217 2.935 1.00 83.88 76 MET A O 1
ATOM 598 N N . ILE A 1 77 ? 6.706 5.474 0.958 1.00 79.75 77 ILE A N 1
ATOM 599 C CA . ILE A 1 77 ? 7.886 5.722 0.126 1.00 79.75 77 ILE A CA 1
ATOM 600 C C . ILE A 1 77 ? 7.485 6.694 -0.965 1.00 79.75 77 ILE A C 1
ATOM 602 O O . ILE A 1 77 ? 6.505 6.437 -1.662 1.00 79.75 77 ILE A O 1
ATOM 606 N N . ARG A 1 78 ? 8.254 7.765 -1.165 1.00 79.25 78 ARG A N 1
ATOM 607 C CA . ARG A 1 78 ? 8.106 8.626 -2.344 1.00 79.25 78 ARG A CA 1
ATOM 608 C C . ARG A 1 78 ? 9.320 8.555 -3.266 1.00 79.25 78 ARG A C 1
ATOM 610 O O . ARG A 1 78 ? 10.458 8.514 -2.799 1.00 79.25 78 ARG A O 1
ATOM 617 N N . SER A 1 79 ? 9.070 8.568 -4.574 1.00 70.00 79 SER A N 1
ATOM 618 C CA . SER A 1 79 ? 10.092 8.536 -5.624 1.00 70.00 79 SER A CA 1
ATOM 619 C C . SER A 1 79 ? 10.814 9.871 -5.805 1.00 70.00 79 SER A C 1
ATOM 621 O O . SER A 1 79 ? 11.939 9.887 -6.289 1.00 70.00 79 SER A O 1
ATOM 623 N N . ASP A 1 80 ? 10.167 10.988 -5.463 1.00 67.88 80 ASP A N 1
ATOM 624 C CA . ASP A 1 80 ? 10.708 12.340 -5.643 1.00 67.88 80 ASP A CA 1
ATOM 625 C C . ASP A 1 80 ? 11.739 12.730 -4.574 1.00 67.88 80 ASP A C 1
ATOM 627 O O . ASP A 1 80 ? 12.643 13.510 -4.863 1.00 67.88 80 ASP A O 1
ATOM 631 N N . GLU A 1 81 ? 11.649 12.156 -3.373 1.00 58.69 81 GLU A N 1
ATOM 632 C CA . GLU A 1 81 ? 12.473 12.582 -2.234 1.00 58.69 81 GLU A CA 1
ATOM 633 C C . GLU A 1 81 ? 13.265 11.457 -1.547 1.00 58.69 81 GLU A C 1
ATOM 635 O O . GLU A 1 81 ? 13.960 11.727 -0.569 1.00 58.69 81 GLU A O 1
ATOM 640 N N . TYR A 1 82 ? 13.157 10.196 -1.997 1.00 61.28 82 TYR A N 1
ATOM 641 C CA . TYR A 1 82 ? 13.606 9.022 -1.215 1.00 61.28 82 TYR A CA 1
ATOM 642 C C . TYR A 1 82 ? 13.118 9.080 0.249 1.00 61.28 82 TYR A C 1
ATOM 644 O O . TYR A 1 82 ? 13.761 8.569 1.170 1.00 61.28 82 TYR A O 1
ATOM 652 N N . LEU A 1 83 ? 11.982 9.746 0.481 1.00 63.34 83 LEU A N 1
ATOM 653 C CA . LEU A 1 83 ? 11.466 9.987 1.815 1.00 63.34 83 LEU A CA 1
ATOM 654 C C . LEU A 1 83 ? 10.721 8.742 2.276 1.00 63.34 83 LEU A C 1
ATOM 656 O O . LEU A 1 83 ? 9.672 8.394 1.733 1.00 63.34 83 LEU A O 1
ATOM 660 N N . MET A 1 84 ? 11.266 8.111 3.311 1.00 65.19 84 MET A N 1
ATOM 661 C CA . MET A 1 84 ? 10.595 7.070 4.074 1.00 65.19 84 MET A CA 1
ATOM 662 C C . MET A 1 84 ? 9.919 7.719 5.275 1.00 65.19 84 MET A C 1
ATOM 664 O O . MET A 1 84 ? 10.592 8.189 6.193 1.00 65.19 84 MET A O 1
ATOM 668 N N . SER A 1 85 ? 8.590 7.750 5.275 1.00 72.81 85 SER A N 1
ATOM 669 C CA . SER A 1 85 ? 7.813 8.136 6.457 1.00 72.81 85 SER A CA 1
ATOM 670 C C . SER A 1 85 ? 7.199 6.892 7.085 1.00 72.81 85 SER A C 1
ATOM 672 O O . SER A 1 85 ? 6.779 5.984 6.376 1.00 72.81 85 SER A O 1
ATOM 674 N N . SER A 1 86 ? 7.170 6.834 8.413 1.00 73.25 86 SER A N 1
ATOM 675 C CA . SER A 1 86 ? 6.573 5.736 9.172 1.00 73.25 86 SER A CA 1
ATOM 676 C C . SER A 1 86 ? 5.660 6.326 10.228 1.00 73.25 86 SER A C 1
ATOM 678 O O . SER A 1 86 ? 6.106 7.140 11.037 1.00 73.25 86 SER A O 1
ATOM 680 N N . TRP A 1 87 ? 4.408 5.887 10.248 1.00 72.56 87 TRP A N 1
ATOM 681 C CA . TRP A 1 87 ? 3.462 6.232 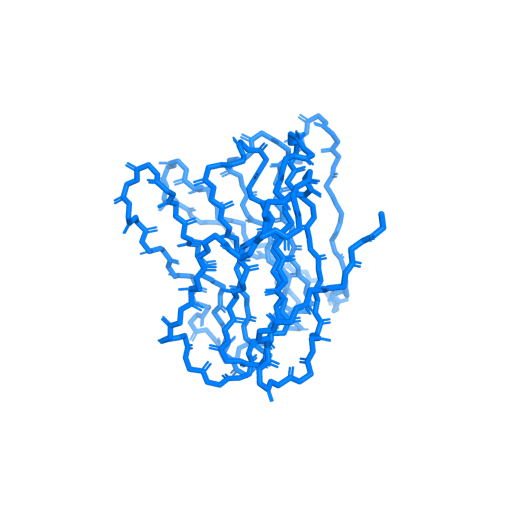11.300 1.00 72.56 87 TRP A CA 1
ATOM 682 C C . TRP A 1 87 ? 3.158 4.981 12.083 1.00 72.56 87 TRP A C 1
ATOM 684 O O . TRP A 1 87 ? 2.522 4.067 11.570 1.00 72.56 87 TRP A O 1
ATOM 694 N N . THR A 1 88 ? 3.630 4.958 13.323 1.00 65.69 88 THR A N 1
ATOM 695 C CA . THR A 1 88 ? 3.321 3.909 14.287 1.00 65.69 88 THR A CA 1
ATOM 696 C C . THR A 1 88 ? 2.448 4.520 15.363 1.00 65.69 88 THR A C 1
ATOM 698 O O . THR A 1 88 ? 2.810 5.550 15.938 1.00 65.69 88 THR A O 1
ATOM 701 N N . HIS A 1 89 ? 1.308 3.900 15.656 1.00 66.56 89 HIS A N 1
ATOM 702 C CA . HIS A 1 89 ? 0.521 4.340 16.799 1.00 66.56 89 HIS A CA 1
ATOM 703 C C . HIS A 1 89 ? 1.235 3.944 18.101 1.00 66.56 89 HIS A C 1
ATOM 705 O O . HIS A 1 89 ? 1.796 2.855 18.214 1.00 66.56 89 HIS A O 1
ATOM 711 N N . THR A 1 90 ? 1.264 4.852 19.078 1.00 57.38 90 THR A N 1
ATOM 712 C CA . THR A 1 90 ? 2.022 4.681 20.332 1.00 57.38 90 THR A CA 1
ATOM 713 C C . THR A 1 90 ? 1.368 3.700 21.302 1.00 57.38 90 THR A C 1
ATOM 715 O O . THR A 1 90 ? 2.049 3.114 22.142 1.00 57.38 90 THR A O 1
ATOM 718 N N . GLN A 1 91 ? 0.055 3.506 21.186 1.00 62.72 91 GLN A N 1
ATOM 719 C CA . GLN A 1 91 ? -0.686 2.464 21.895 1.00 62.72 91 GLN A CA 1
ATOM 720 C C . GLN A 1 91 ? -0.559 1.136 21.133 1.00 62.72 91 GLN A C 1
ATOM 722 O O . GLN A 1 91 ? -0.351 1.132 19.921 1.00 62.72 91 GLN A O 1
ATOM 727 N N . ASN A 1 92 ? -0.692 0.008 21.835 1.00 63.78 92 ASN A N 1
ATOM 728 C CA . ASN A 1 92 ? -0.494 -1.356 21.325 1.00 63.78 92 ASN A CA 1
ATOM 729 C C . ASN A 1 92 ? -1.606 -1.826 20.352 1.00 63.78 92 ASN A C 1
ATOM 731 O O . ASN A 1 92 ? -2.025 -2.980 20.409 1.00 63.78 92 ASN A O 1
ATOM 735 N N . CYS A 1 93 ? -2.030 -0.948 19.448 1.00 67.56 93 CYS A N 1
ATOM 736 C CA . CYS A 1 93 ? -3.235 -1.022 18.639 1.00 67.56 93 CYS A CA 1
ATOM 737 C C . CYS A 1 93 ? -3.027 -1.696 17.289 1.00 67.56 93 CYS A C 1
ATOM 739 O O . CYS A 1 93 ? -1.999 -1.492 16.644 1.00 67.56 93 CYS A O 1
ATOM 741 N N . MET A 1 94 ? -4.011 -2.476 16.844 1.00 76.00 94 MET A N 1
ATOM 742 C CA . MET A 1 94 ? -4.015 -3.053 15.498 1.00 76.00 94 MET A CA 1
ATOM 743 C C . MET A 1 94 ? -4.768 -2.134 14.541 1.00 76.00 94 MET A C 1
ATOM 745 O O . MET A 1 94 ? -5.854 -1.655 14.860 1.00 76.00 94 MET A O 1
ATOM 749 N N . ILE A 1 95 ? -4.186 -1.895 13.366 1.00 77.81 95 ILE A N 1
ATOM 750 C CA . ILE A 1 95 ? -4.849 -1.158 12.288 1.00 77.81 95 ILE A CA 1
ATOM 751 C C . ILE A 1 95 ? -5.863 -2.109 11.650 1.00 77.81 95 ILE A C 1
ATOM 753 O O . ILE A 1 95 ? -5.491 -3.194 11.205 1.00 77.81 95 ILE A O 1
ATOM 757 N N . ALA A 1 96 ? -7.134 -1.721 11.648 1.00 79.31 96 ALA A N 1
ATOM 758 C CA . ALA A 1 96 ? -8.208 -2.484 11.022 1.00 79.31 96 ALA A CA 1
ATOM 759 C C . ALA A 1 96 ? -8.314 -2.169 9.525 1.00 79.31 96 ALA A C 1
ATOM 761 O O . ALA A 1 96 ? -8.510 -3.076 8.722 1.00 79.31 96 ALA A O 1
ATOM 762 N N . ASP A 1 97 ? -8.165 -0.894 9.161 1.00 78.88 97 ASP A N 1
ATOM 763 C CA . ASP A 1 97 ? -8.261 -0.414 7.784 1.00 78.88 97 ASP A CA 1
ATOM 764 C C . ASP A 1 97 ? -7.545 0.938 7.637 1.00 78.88 97 ASP A C 1
ATOM 766 O O . ASP A 1 97 ? -7.268 1.622 8.631 1.00 78.88 97 ASP A O 1
ATOM 770 N N . PHE A 1 98 ? -7.246 1.341 6.405 1.00 84.56 98 PHE A N 1
ATOM 771 C CA . PHE A 1 98 ? -6.661 2.643 6.107 1.00 84.56 98 PHE A CA 1
ATOM 772 C C . PHE A 1 98 ? -7.099 3.175 4.742 1.00 84.56 98 PHE A C 1
ATOM 774 O O . PHE A 1 98 ? -7.340 2.424 3.803 1.00 84.56 98 PHE A O 1
ATOM 781 N N . ALA A 1 99 ? -7.133 4.498 4.611 1.00 86.75 99 ALA A N 1
ATOM 782 C CA . ALA A 1 99 ? -7.410 5.176 3.352 1.00 86.75 99 ALA A CA 1
ATOM 783 C C . ALA A 1 99 ? -6.574 6.449 3.210 1.00 86.75 99 ALA A C 1
ATOM 785 O O . ALA A 1 99 ? -6.133 7.044 4.194 1.00 86.75 99 ALA A O 1
ATOM 786 N N . ILE A 1 100 ? -6.377 6.887 1.971 1.00 86.75 100 ILE A N 1
ATOM 787 C CA . ILE A 1 100 ? -5.795 8.188 1.646 1.00 86.75 100 ILE A CA 1
ATOM 788 C C . ILE A 1 100 ? -6.851 9.038 0.948 1.00 86.75 100 ILE A C 1
ATOM 790 O O . ILE A 1 100 ? -7.591 8.541 0.100 1.00 86.75 100 ILE A O 1
ATOM 794 N N . THR A 1 101 ? -6.938 10.319 1.303 1.00 88.75 101 THR A N 1
ATOM 795 C CA . THR A 1 101 ? -7.803 11.249 0.575 1.00 88.75 101 THR A CA 1
ATOM 796 C C . THR A 1 101 ? -7.327 11.393 -0.874 1.00 88.75 101 THR A C 1
ATOM 798 O O . THR A 1 101 ? -6.119 11.459 -1.098 1.00 88.75 101 THR A O 1
ATOM 801 N N . PRO A 1 102 ? -8.229 11.504 -1.865 1.00 84.94 102 PRO A N 1
ATOM 802 C CA . PRO A 1 102 ? -7.865 11.691 -3.275 1.00 84.94 102 PRO A CA 1
ATOM 803 C C . PRO A 1 102 ? -6.913 12.864 -3.540 1.00 84.94 102 PRO A C 1
ATOM 805 O O . PRO A 1 102 ? -6.062 12.793 -4.420 1.00 84.94 102 PRO A O 1
ATOM 808 N N . ASN A 1 103 ? -6.991 13.932 -2.742 1.00 85.88 103 ASN A N 1
ATOM 809 C CA . ASN A 1 103 ? -6.041 15.049 -2.812 1.00 85.88 103 ASN A CA 1
ATOM 810 C C . ASN A 1 103 ? -4.627 14.731 -2.265 1.00 85.88 103 ASN A C 1
ATOM 812 O O . ASN A 1 103 ? -3.755 15.596 -2.302 1.00 85.88 103 ASN A O 1
ATOM 816 N N . GLY A 1 104 ? -4.401 13.534 -1.717 1.00 84.31 104 GLY A N 1
ATOM 817 C CA . GLY A 1 104 ? -3.129 13.061 -1.162 1.00 84.31 104 GLY A CA 1
ATOM 818 C C . GLY A 1 104 ? -2.743 13.654 0.197 1.00 84.31 104 GLY A C 1
ATOM 819 O O . GLY A 1 104 ? -1.663 13.359 0.708 1.00 84.31 104 GLY A O 1
ATOM 820 N N . LYS A 1 105 ? -3.592 14.500 0.793 1.00 86.06 105 LYS A N 1
ATOM 821 C CA . LYS A 1 105 ? -3.223 15.302 1.967 1.00 86.06 105 LYS A CA 1
ATOM 822 C C . LYS A 1 105 ? -3.392 14.581 3.289 1.00 86.06 105 LYS A C 1
ATOM 824 O O . LYS A 1 105 ? -2.616 14.851 4.202 1.00 86.06 105 LYS A O 1
ATOM 829 N N . ASN A 1 106 ? -4.396 13.717 3.418 1.00 88.25 106 ASN A N 1
ATOM 830 C CA . ASN A 1 106 ? -4.727 13.065 4.677 1.00 88.25 106 ASN A CA 1
ATOM 831 C C . ASN A 1 106 ? -4.683 11.542 4.530 1.00 88.25 106 ASN A C 1
ATOM 833 O O . ASN A 1 106 ? -5.343 10.973 3.663 1.00 88.25 106 ASN A O 1
ATOM 837 N N . LEU A 1 107 ? -3.938 10.892 5.420 1.00 88.12 107 LEU A N 1
ATOM 838 C CA . LEU A 1 107 ? -4.025 9.459 5.675 1.00 88.12 107 LEU A CA 1
ATOM 839 C C . LEU A 1 107 ? -4.987 9.237 6.829 1.00 88.12 107 LEU A C 1
ATOM 841 O O . LEU A 1 107 ? -4.859 9.891 7.861 1.00 88.12 107 LEU A O 1
ATOM 845 N N . ILE A 1 108 ? -5.927 8.323 6.659 1.00 88.38 108 ILE A N 1
ATOM 846 C CA . ILE A 1 108 ? -6.897 7.932 7.671 1.00 88.38 108 ILE A CA 1
ATOM 847 C C . ILE A 1 108 ? -6.591 6.494 8.050 1.00 88.38 108 ILE A C 1
ATOM 849 O O . ILE A 1 108 ? -6.584 5.614 7.196 1.00 88.38 108 ILE A O 1
ATOM 853 N N . PHE A 1 109 ? -6.348 6.263 9.330 1.00 85.31 109 PHE A N 1
ATOM 854 C CA . PHE A 1 109 ? -6.123 4.950 9.905 1.00 85.31 109 PHE A CA 1
ATOM 855 C C . PHE A 1 109 ? -7.233 4.660 10.894 1.00 85.31 109 PHE A C 1
ATOM 857 O O . PHE A 1 109 ? -7.504 5.475 11.777 1.00 85.31 109 PHE A O 1
ATOM 864 N N . ILE A 1 110 ? -7.844 3.492 10.770 1.00 86.25 110 ILE A N 1
ATOM 865 C CA . ILE A 1 110 ? -8.772 2.979 11.764 1.00 86.25 110 ILE A CA 1
ATOM 866 C C . ILE A 1 110 ? -8.059 1.932 12.599 1.00 86.25 110 ILE A C 1
ATOM 868 O O . ILE A 1 110 ? -7.430 1.025 12.054 1.00 86.25 110 ILE A O 1
ATOM 872 N N . PHE A 1 111 ? -8.233 2.009 13.914 1.00 83.31 111 PHE A N 1
ATOM 873 C CA . PHE A 1 111 ? -7.756 0.990 14.837 1.00 83.31 111 PHE A CA 1
ATOM 874 C C . PHE A 1 111 ? -8.897 0.128 15.360 1.00 83.31 111 PHE A C 1
ATOM 876 O O . PHE A 1 111 ? -10.034 0.577 15.516 1.00 83.31 111 PHE A O 1
ATOM 883 N N . THR A 1 112 ? -8.568 -1.119 15.691 1.00 79.06 112 THR A N 1
ATOM 884 C CA . THR A 1 112 ? -9.484 -2.034 16.378 1.00 79.06 112 THR A CA 1
ATOM 885 C C . THR A 1 112 ? -9.962 -1.465 17.713 1.00 79.06 112 THR A C 1
ATOM 887 O O . THR A 1 112 ? -11.111 -1.669 18.112 1.00 79.06 112 THR A O 1
ATOM 890 N N . GLU A 1 113 ? -9.107 -0.710 18.402 1.00 77.69 113 GLU A N 1
ATOM 891 C CA . GLU A 1 113 ? -9.491 0.107 19.542 1.00 77.69 113 GLU A CA 1
ATOM 892 C C . GLU A 1 113 ? -10.068 1.417 19.026 1.00 77.69 113 GLU A C 1
ATOM 894 O O . GLU A 1 113 ? -9.303 2.339 18.817 1.00 77.69 113 GLU A O 1
ATOM 899 N N . LYS A 1 114 ? -11.381 1.449 18.770 1.00 85.44 114 LYS A N 1
ATOM 900 C CA . LYS A 1 114 ? -12.308 2.604 18.687 1.00 85.44 114 LYS A CA 1
ATOM 901 C C . LYS A 1 114 ? -11.723 4.011 18.430 1.00 85.44 114 LYS A C 1
ATOM 903 O O . LYS A 1 114 ? -12.181 4.992 19.005 1.00 85.44 114 LYS A O 1
ATOM 908 N N . HIS A 1 115 ? -10.716 4.128 17.583 1.00 86.50 115 HIS A N 1
ATOM 909 C CA . HIS A 1 115 ? -9.978 5.356 17.357 1.00 86.50 115 HIS A CA 1
ATOM 910 C C . HIS A 1 115 ? -9.683 5.464 15.869 1.00 86.50 115 HIS A C 1
ATOM 912 O O . HIS A 1 115 ? -9.368 4.474 15.200 1.00 86.50 115 HIS A O 1
ATOM 918 N N . ILE A 1 116 ? -9.747 6.689 15.367 1.00 88.94 116 ILE A N 1
ATOM 919 C CA . ILE A 1 116 ? -9.330 7.046 14.018 1.00 88.94 116 ILE A CA 1
ATOM 920 C C . ILE A 1 116 ? -8.147 7.997 14.149 1.00 88.94 116 ILE A C 1
ATOM 922 O O . ILE A 1 116 ? -8.265 9.051 14.774 1.00 88.94 116 ILE A O 1
ATOM 926 N N . LEU A 1 117 ? -7.010 7.653 13.551 1.00 87.12 117 LEU A N 1
ATOM 927 C CA . LEU A 1 117 ? -5.883 8.572 13.399 1.00 87.12 117 LEU A CA 1
ATOM 928 C C . LEU A 1 117 ? -5.938 9.165 12.002 1.00 87.12 117 LEU A C 1
ATOM 930 O O . LEU A 1 117 ? -5.928 8.440 11.013 1.00 87.12 117 LEU A O 1
ATOM 934 N N . ILE A 1 118 ? -5.943 10.487 11.920 1.00 89.75 118 ILE A N 1
ATOM 935 C CA . ILE A 1 118 ? -5.863 11.197 10.652 1.00 89.75 118 ILE A CA 1
ATOM 936 C C . ILE A 1 118 ? -4.574 11.998 10.649 1.00 89.75 118 ILE A C 1
ATOM 938 O O . ILE A 1 118 ? -4.378 12.885 11.479 1.00 89.75 118 ILE A O 1
ATOM 942 N N . VAL A 1 119 ? -3.688 11.661 9.724 1.00 87.38 119 VAL A N 1
ATOM 943 C CA . VAL A 1 119 ? -2.375 12.280 9.564 1.00 87.38 119 VAL A CA 1
ATOM 944 C C . VAL A 1 119 ? -2.398 13.157 8.331 1.00 87.38 119 VAL A C 1
ATOM 946 O O . VAL A 1 119 ? -2.651 12.670 7.230 1.00 87.38 119 VAL A O 1
ATOM 949 N N . ASN A 1 120 ? -2.069 14.434 8.496 1.00 87.44 120 ASN A N 1
ATOM 950 C CA . ASN A 1 120 ? -1.828 15.304 7.361 1.00 87.44 120 ASN A CA 1
ATOM 951 C C . ASN A 1 120 ? -0.374 15.162 6.896 1.00 87.44 120 ASN A C 1
ATOM 953 O O . ASN A 1 120 ? 0.563 15.469 7.638 1.00 87.44 120 ASN A O 1
ATOM 957 N N . VAL A 1 121 ? -0.190 14.708 5.660 1.00 80.50 121 VAL A N 1
ATOM 958 C CA . VAL A 1 121 ? 1.127 14.433 5.073 1.00 80.50 121 VAL A CA 1
ATOM 959 C C . VAL A 1 121 ? 1.912 15.729 4.842 1.00 80.50 121 VAL A C 1
ATOM 961 O O . VAL A 1 121 ? 3.113 15.769 5.101 1.00 80.50 121 VAL A O 1
ATOM 964 N N . GLU A 1 122 ? 1.239 16.806 4.420 1.00 79.88 122 GLU A N 1
ATOM 965 C CA . GLU A 1 122 ? 1.872 18.099 4.114 1.00 79.88 122 GLU A CA 1
ATOM 966 C C . GLU A 1 122 ? 2.313 18.837 5.388 1.00 79.88 122 GLU A C 1
ATOM 968 O O . GLU A 1 122 ? 3.457 19.272 5.512 1.00 79.88 122 GLU A O 1
ATOM 973 N N . MET A 1 123 ? 1.407 18.965 6.358 1.00 81.12 123 MET A N 1
ATOM 974 C CA . MET A 1 123 ? 1.624 19.713 7.599 1.00 81.12 123 MET A CA 1
ATOM 975 C C . MET A 1 123 ? 2.338 18.894 8.678 1.00 81.12 123 MET A C 1
ATOM 977 O O . MET A 1 123 ? 2.696 19.447 9.718 1.00 81.12 123 MET A O 1
ATOM 981 N N . ARG A 1 124 ? 2.525 17.584 8.459 1.00 76.94 124 ARG A N 1
ATOM 982 C CA . ARG A 1 124 ? 3.090 16.626 9.428 1.00 76.94 124 ARG A CA 1
ATOM 983 C C . ARG A 1 124 ? 2.424 16.698 10.804 1.00 76.94 124 ARG A C 1
ATOM 985 O O . ARG A 1 124 ? 3.078 16.524 11.831 1.00 76.94 124 ARG A O 1
ATOM 992 N N . ASN A 1 125 ? 1.122 16.967 10.828 1.00 85.12 125 ASN A N 1
ATOM 993 C CA . ASN A 1 125 ? 0.324 16.942 12.045 1.00 85.12 125 ASN A CA 1
ATOM 994 C C . ASN A 1 125 ? -0.607 15.726 12.045 1.00 85.12 125 ASN A C 1
ATOM 996 O O . ASN A 1 125 ? -0.807 15.064 11.026 1.00 85.12 125 ASN A O 1
ATOM 1000 N N . GLN A 1 126 ? -1.150 15.420 13.217 1.00 87.50 126 GLN A N 1
ATOM 1001 C CA . GLN A 1 126 ? -2.059 14.301 13.400 1.00 87.50 126 GLN A CA 1
ATOM 1002 C C . GLN A 1 126 ? -3.228 14.704 14.293 1.00 87.50 126 GLN A C 1
ATOM 1004 O O . GLN A 1 126 ? -3.058 15.489 15.229 1.00 87.50 126 GLN A O 1
ATOM 1009 N N . ARG A 1 127 ? -4.403 14.143 14.018 1.00 88.62 127 ARG A N 1
ATOM 1010 C CA . ARG A 1 127 ? -5.599 14.241 14.858 1.00 88.62 127 ARG A CA 1
ATOM 1011 C C . ARG A 1 127 ? -6.102 12.839 15.185 1.00 88.62 127 ARG A C 1
ATOM 1013 O O . ARG A 1 127 ? -6.071 11.966 14.323 1.00 88.62 127 ARG A O 1
ATOM 1020 N N . ILE A 1 128 ? -6.550 12.644 16.419 1.00 88.25 128 ILE A N 1
ATOM 1021 C CA . ILE A 1 128 ? -7.150 11.391 16.882 1.00 88.25 128 ILE A CA 1
ATOM 1022 C C . ILE A 1 128 ? -8.625 11.665 17.154 1.00 88.25 128 ILE A C 1
ATOM 1024 O O . ILE A 1 128 ? -8.956 12.664 17.792 1.00 88.25 128 ILE A O 1
ATOM 1028 N N . ILE A 1 129 ? -9.490 10.798 16.648 1.00 90.00 129 ILE A N 1
ATOM 1029 C CA . ILE A 1 129 ? -10.927 10.793 16.916 1.00 90.00 129 ILE A CA 1
ATOM 1030 C C . ILE A 1 129 ? -11.212 9.533 17.723 1.00 90.00 129 ILE A C 1
ATOM 1032 O O . ILE A 1 129 ? -10.763 8.456 17.338 1.00 90.00 129 ILE A O 1
ATOM 1036 N N . GLU A 1 130 ? -11.908 9.666 18.847 1.00 89.88 130 GLU A N 1
ATOM 1037 C CA . GLU A 1 130 ? -12.371 8.528 19.642 1.00 89.88 130 GLU A CA 1
ATOM 1038 C C . GLU A 1 130 ? -13.829 8.232 19.299 1.00 89.88 130 GLU A C 1
ATOM 1040 O O . GLU A 1 130 ? -14.651 9.142 19.238 1.00 89.88 130 GLU A O 1
ATOM 1045 N N . GLU A 1 131 ? -14.138 6.960 19.099 1.00 90.19 131 GLU A N 1
ATOM 1046 C CA . GLU A 1 131 ? -15.468 6.463 18.779 1.00 90.19 131 GLU A CA 1
ATOM 1047 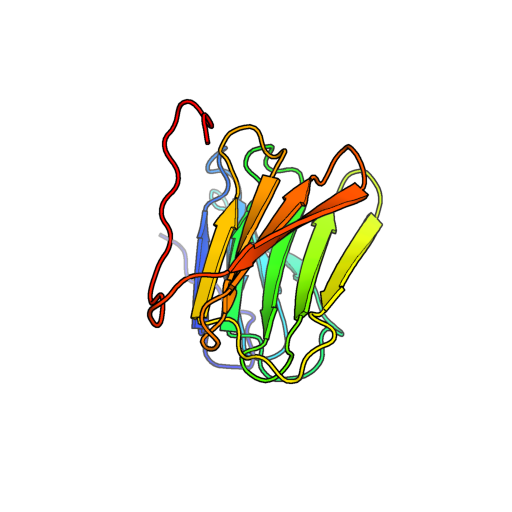C C . GLU A 1 131 ? -16.010 5.596 19.921 1.00 90.19 131 GLU A C 1
ATOM 1049 O O . GLU A 1 131 ? -15.278 4.999 20.715 1.00 90.19 131 GLU A O 1
ATOM 1054 N N . GLU A 1 132 ? -17.331 5.481 20.011 1.00 87.44 132 GLU A N 1
ATOM 1055 C CA . GLU A 1 132 ? -17.964 4.670 21.058 1.00 87.44 132 GLU A CA 1
ATOM 1056 C C . GLU A 1 132 ? -17.933 3.169 20.742 1.00 87.44 132 GLU A C 1
ATOM 1058 O O . GLU A 1 132 ? -18.044 2.325 21.642 1.00 87.44 132 GLU A O 1
ATOM 1063 N N . SER A 1 133 ? -17.744 2.817 19.470 1.00 86.50 133 SER A N 1
ATOM 1064 C CA . SER A 1 133 ? -17.813 1.452 18.949 1.00 86.50 133 SER A CA 1
ATOM 1065 C C . SER A 1 133 ? -16.594 1.090 18.108 1.00 86.50 133 SER A C 1
ATOM 1067 O O . SER A 1 133 ? -15.850 1.952 17.650 1.00 86.50 133 SER A O 1
ATOM 1069 N N . ALA A 1 134 ? -16.371 -0.215 17.938 1.00 83.56 134 ALA A N 1
ATOM 1070 C CA . ALA A 1 134 ? -15.311 -0.706 17.071 1.00 83.56 134 ALA A CA 1
ATOM 1071 C C . ALA A 1 134 ? -15.626 -0.346 15.617 1.00 83.56 134 ALA A C 1
ATOM 1073 O O . ALA A 1 134 ? -16.742 -0.559 15.140 1.00 83.56 134 ALA A O 1
ATOM 1074 N N . ILE A 1 135 ? -14.624 0.182 14.928 1.00 84.88 135 ILE A N 1
ATOM 1075 C CA . ILE A 1 135 ? -14.722 0.605 13.540 1.00 84.88 135 ILE A CA 1
ATOM 1076 C C . ILE A 1 135 ? -14.011 -0.458 12.705 1.00 84.88 135 ILE A C 1
ATOM 1078 O O . ILE A 1 135 ? -12.939 -0.935 13.077 1.00 84.88 135 ILE A O 1
ATOM 1082 N N . VAL A 1 136 ? -14.628 -0.858 11.597 1.00 83.44 136 VAL A N 1
ATOM 1083 C CA . VAL A 1 136 ? -14.165 -2.007 10.804 1.00 83.44 136 VAL A CA 1
ATOM 1084 C C . VAL A 1 136 ? -13.645 -1.634 9.422 1.00 83.44 136 VAL A C 1
ATOM 1086 O O . VAL A 1 136 ? -12.900 -2.416 8.848 1.00 83.44 136 VAL A O 1
ATOM 1089 N N . SER A 1 137 ? -14.033 -0.477 8.879 1.00 83.00 137 SER A N 1
ATOM 1090 C CA . SER A 1 137 ? -13.580 -0.019 7.564 1.00 83.00 137 SER A CA 1
ATOM 1091 C C . SER A 1 137 ? -13.782 1.486 7.387 1.00 83.00 137 SER A C 1
ATOM 1093 O O . SER A 1 137 ? -14.661 2.070 8.028 1.00 83.00 137 SER A O 1
ATOM 1095 N N . VAL A 1 138 ? -12.970 2.106 6.526 1.00 87.50 138 VAL A N 1
ATOM 1096 C CA . VAL A 1 138 ? -13.095 3.505 6.089 1.00 87.50 138 VAL A CA 1
ATOM 1097 C C . VAL A 1 138 ? -13.207 3.560 4.572 1.00 87.50 138 VAL A C 1
ATOM 1099 O O . VAL A 1 138 ? -12.512 2.859 3.846 1.00 87.50 138 VAL A O 1
ATOM 1102 N N . SER A 1 139 ? -14.041 4.474 4.085 1.00 86.06 139 SER A N 1
ATOM 1103 C CA . SER A 1 139 ? -13.995 4.935 2.699 1.00 86.06 139 SER A CA 1
ATOM 1104 C C . SER A 1 139 ? -13.971 6.459 2.685 1.00 86.06 139 SER A C 1
ATOM 1106 O O . SER A 1 139 ? -14.437 7.094 3.632 1.00 86.06 139 SER A O 1
ATOM 1108 N N . VAL A 1 140 ? -13.384 7.038 1.642 1.00 87.25 140 VAL A N 1
ATOM 1109 C CA . VAL A 1 140 ? -13.212 8.487 1.506 1.00 87.25 140 VAL A CA 1
ATOM 1110 C C . VAL A 1 140 ? -13.880 8.939 0.216 1.00 87.25 140 VAL A C 1
ATOM 1112 O O . VAL A 1 140 ? -13.740 8.278 -0.813 1.00 87.25 140 VAL A O 1
ATOM 1115 N N . SER A 1 141 ? -14.622 10.043 0.280 1.00 86.69 141 SER A N 1
ATOM 1116 C CA . SER A 1 141 ? -15.274 10.659 -0.875 1.00 86.69 141 SER A CA 1
ATOM 1117 C C . SER A 1 141 ? -14.262 11.259 -1.855 1.00 86.69 141 SER A C 1
ATOM 1119 O O . SER A 1 141 ? -13.148 11.635 -1.484 1.00 86.69 141 SER A O 1
ATOM 1121 N N . GLU A 1 142 ? -14.660 11.379 -3.127 1.00 80.81 142 GLU A N 1
ATOM 1122 C CA . GLU A 1 142 ? -13.813 11.963 -4.179 1.00 80.81 142 GLU A CA 1
ATOM 1123 C C . GLU A 1 142 ? -13.459 13.434 -3.922 1.00 80.81 142 GLU A C 1
ATOM 1125 O O . GLU A 1 142 ? -12.340 13.867 -4.201 1.00 80.81 142 GLU A O 1
ATOM 1130 N N . ASP A 1 143 ? -14.388 14.197 -3.343 1.00 83.06 143 ASP A N 1
ATOM 1131 C CA . ASP A 1 143 ? -14.195 15.614 -3.011 1.00 83.06 143 ASP A CA 1
ATOM 1132 C C . ASP A 1 143 ? -13.163 15.846 -1.895 1.00 83.06 143 ASP A C 1
ATOM 1134 O O . ASP A 1 143 ? -12.693 16.969 -1.710 1.00 83.06 143 ASP A O 1
ATOM 1138 N N . SER A 1 144 ? -12.728 14.781 -1.209 1.00 76.25 144 SER A N 1
ATOM 1139 C CA . SER A 1 144 ? -11.795 14.839 -0.083 1.00 76.25 144 SER A CA 1
ATOM 1140 C C . SER A 1 144 ? -12.265 15.739 1.071 1.00 76.25 144 SER A C 1
ATOM 1142 O O . SER A 1 144 ? -11.432 16.139 1.895 1.00 76.25 144 SER A O 1
ATOM 1144 N N . GLU A 1 145 ? -13.557 16.074 1.133 1.00 70.06 145 GLU A N 1
ATOM 1145 C CA . GLU A 1 145 ? -14.147 16.759 2.279 1.00 70.06 145 GLU A CA 1
ATOM 1146 C C . GLU A 1 145 ? -14.355 15.741 3.412 1.00 70.06 145 GLU A C 1
ATOM 1148 O O . GLU A 1 145 ? -14.734 14.592 3.187 1.00 70.06 145 GLU A O 1
ATOM 1153 N N . LEU A 1 146 ? -13.991 16.144 4.631 1.00 58.31 146 LEU A N 1
ATOM 1154 C CA . LEU A 1 146 ? -13.985 15.312 5.839 1.00 58.31 146 LEU A CA 1
ATOM 1155 C C . LEU A 1 146 ? -15.141 15.679 6.760 1.00 58.31 146 LEU A C 1
ATOM 1157 O O . LEU A 1 146 ? -15.344 16.899 6.959 1.00 58.31 146 LEU A O 1
#

Foldseek 3Di:
DDDADDAPADFQDKEAALVNQWIWTDGQFWIWIAGPVVSDTDDIDGDPDGAWHDKYAQLVNQKMWTDGQCAQWIWMAGNVPSDIDIDHDPPPWGFQEWDAANVSQWIWTFTQQQKIWIAGPVVRDIDIDGHPDGDRYDDADNVNDD

pLDDT: mean 82.27, std 9.19, range [57.12, 94.69]

Secondary structure (DSSP, 8-state):
-------SS---EEEE-TTSSEEEEE-SSEEEEEETTT--EEEEEE-S-S-EEEEEE-TTSSEEEEEESSSSEEEEEETTT--EEEEE-SSSPPEEEEEE-TTS-EEEEEETTTEEEEEETTTTEEEEEE-SS--------TT---